Protein AF-A0A9P8FAM7-F1 (afdb_monomer)

InterPro domains:
  IPR002060 Squalene/phytoene synthase [PF00494] (53-143)
  IPR008949 Isoprenoid synthase domain superfamily [G3DSA:1.10.600.10] (33-153)
  IPR008949 Isoprenoid synthase domain superfamily [SSF48576] (45-136)

Solvent-accessible surface area (backbone atoms only — not comparable to full-atom values): 9219 Å² total; per-residue (Å²): 133,90,86,87,82,83,89,81,89,83,90,87,75,92,72,81,79,74,81,78,77,76,82,76,77,90,77,79,81,78,72,75,75,70,64,82,77,49,70,69,55,43,51,52,14,48,52,51,27,51,51,47,22,58,75,77,34,53,71,57,48,59,51,48,76,77,40,56,82,94,48,32,51,44,50,38,22,53,53,32,45,52,50,56,60,66,44,36,64,81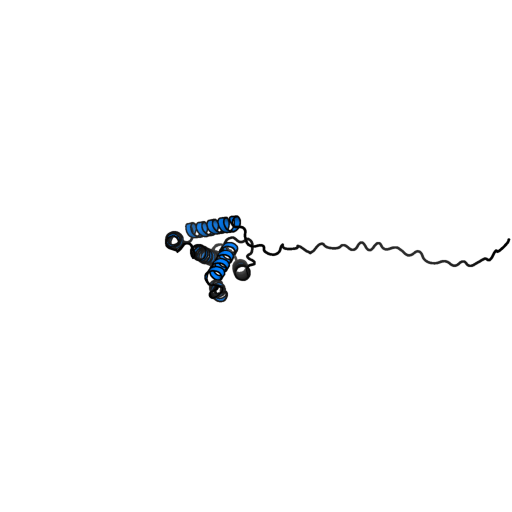,75,35,95,45,73,68,57,31,52,53,53,48,47,51,50,53,51,33,49,54,29,7,78,69,67,44,42,50,98,46,42,52,24,39,26,37,21,53,32,45,50,51,45,23,64,76,45,75,61,77,45,77,82,62,66,68,61,57,52,58,73,71,100

Organism: Aureobasidium melanogenum (NCBI:txid46634)

Foldseek 3Di:
DDDDDDDDDDDDDPPPPPPPPPPDDPPDPPPPQQDQQDPVLLVVLLVVLLVLCVVQPVVLNVCLVVDDPLCSLVSSLVVSLLSQLVCLVVPDPDPVSSLVSLVVSLVQCVCLQVLRHDSRSSSSSNSVSQVSVCVVVVNPDGDDSVVSVVSSD

Sequence (153 aa):
MRGQTACRTLRRALGRQQCQFRRTYATEVQQPAATVSSEAEVGSARAYCLDLLRKYDTPSFLLQSYMPPKTRDAYLAIRAFNIEVARTADTTSTPTIGSMRLQFQRDAISKALAGTPPKQPIAVLLAHAAEDLQRRTNGKSKFSKSWFHRIIS

pLDDT: mean 84.18, std 21.58, range [29.62, 98.56]

Mean predicted aligned error: 11.72 Å

Nearest PDB structures (foldseek):
  1nlx-assembly1_A  TM=3.734E-01  e=3.754E+00  Phleum pratense
  6trk-assembly2_B  TM=3.887E-01  e=4.802E+00  Phleum pratense
  4tql-assembly1_A  TM=2.951E-01  e=3.573E+00  synthetic construct
  7c61-assembly1_A  TM=3.079E-01  e=8.254E+00  Homo sapiens

Radius of gyration: 29.73 Å; Cα contacts (8 Å, |Δi|>4): 129; chains: 1; bounding box: 41×109×48 Å

Secondary structure (DSSP, 8-state):
------------------------------PPP-----HHHHHHHHHHHHHHHHHH-HHHHHHGGGS-HHHHHHHHHHHHHHHHHHHHHHH-SSHHHHHHHHHHHHHHHHHHHTT---S-HHHHHHHHHHHHHHHHHTTS----HHHHHHH--

Structure (mmCIF, N/CA/C/O backbone):
data_AF-A0A9P8FAM7-F1
#
_entry.id   AF-A0A9P8FAM7-F1
#
loop_
_atom_site.group_PDB
_atom_site.id
_atom_site.type_symbol
_atom_site.label_atom_id
_atom_site.label_alt_id
_atom_site.label_comp_id
_atom_site.label_asym_id
_atom_site.label_entity_id
_atom_site.label_seq_id
_atom_site.pdbx_PDB_ins_code
_atom_site.Cartn_x
_atom_site.Cartn_y
_atom_site.Cartn_z
_atom_site.occupancy
_atom_site.B_iso_or_equiv
_atom_site.auth_seq_id
_atom_site.auth_comp_id
_atom_site.auth_asym_id
_atom_site.auth_atom_id
_atom_site.pdbx_PDB_model_num
ATOM 1 N N . MET A 1 1 ? -23.023 92.090 -19.597 1.00 39.72 1 MET A N 1
ATOM 2 C CA . MET A 1 1 ? -21.764 92.693 -19.101 1.00 39.72 1 MET A CA 1
ATOM 3 C C . MET A 1 1 ? -20.638 91.711 -19.406 1.00 39.72 1 MET A C 1
ATOM 5 O O . MET A 1 1 ? -20.693 90.599 -18.916 1.00 39.72 1 MET A O 1
ATOM 9 N N . ARG A 1 2 ? -19.920 91.901 -20.522 1.00 29.62 2 ARG A N 1
ATOM 10 C CA . ARG A 1 2 ? -18.497 92.315 -20.581 1.00 29.62 2 ARG A CA 1
ATOM 11 C C . ARG A 1 2 ? -17.591 91.617 -19.555 1.00 29.62 2 ARG A C 1
ATOM 13 O O . ARG A 1 2 ? -17.729 91.861 -18.366 1.00 29.62 2 ARG A O 1
ATOM 20 N N . GLY A 1 3 ? -16.620 90.857 -20.064 1.00 35.06 3 GLY A N 1
ATOM 21 C CA . GLY A 1 3 ? -15.473 90.351 -19.309 1.00 35.06 3 GLY A CA 1
ATOM 22 C C . GLY A 1 3 ? -14.607 89.399 -20.138 1.00 35.06 3 GLY A C 1
ATOM 23 O O . GLY A 1 3 ? -14.687 88.192 -19.962 1.00 35.06 3 GLY A O 1
ATOM 24 N N . GLN A 1 4 ? -13.832 89.944 -21.079 1.00 37.19 4 GLN A N 1
ATOM 25 C CA . GLN A 1 4 ? -12.741 89.250 -21.774 1.00 37.19 4 GLN A CA 1
ATOM 26 C C . GLN A 1 4 ? -11.467 89.280 -20.916 1.00 37.19 4 GLN A C 1
ATOM 28 O O . GLN A 1 4 ? -11.142 90.356 -20.424 1.00 37.19 4 GLN A O 1
ATOM 33 N N . THR A 1 5 ? -10.706 88.179 -20.879 1.00 40.50 5 THR A N 1
ATOM 34 C CA . THR A 1 5 ? -9.220 88.147 -20.832 1.00 40.50 5 THR A CA 1
ATOM 35 C C . THR A 1 5 ? -8.775 86.692 -21.057 1.00 40.50 5 THR A C 1
ATOM 37 O O . THR A 1 5 ? -9.029 85.826 -20.235 1.00 40.50 5 THR A O 1
ATOM 40 N N . ALA A 1 6 ? -8.418 86.279 -22.273 1.00 42.59 6 ALA A N 1
ATOM 41 C CA . ALA A 1 6 ? -7.132 86.436 -22.959 1.00 42.59 6 ALA A CA 1
ATOM 42 C C . ALA A 1 6 ? -5.981 85.552 -22.423 1.00 42.59 6 ALA A C 1
ATOM 44 O O . ALA A 1 6 ? -5.480 85.744 -21.324 1.00 42.59 6 ALA A O 1
ATOM 45 N N . CYS A 1 7 ? -5.492 84.713 -23.345 1.00 32.16 7 CYS A N 1
ATOM 46 C CA . CYS A 1 7 ? -4.078 84.449 -23.628 1.00 32.16 7 CYS A CA 1
ATOM 47 C C . CYS A 1 7 ? -3.269 83.596 -22.631 1.00 32.16 7 CYS A C 1
ATOM 49 O O . CYS A 1 7 ? -2.762 84.090 -21.632 1.00 32.16 7 CYS A O 1
ATOM 51 N N . ARG A 1 8 ? -2.943 82.361 -23.037 1.00 42.00 8 ARG A N 1
ATOM 52 C CA . ARG A 1 8 ? -1.596 82.057 -23.556 1.00 42.00 8 ARG A CA 1
ATOM 53 C C . ARG A 1 8 ? -1.503 80.628 -24.089 1.00 42.00 8 ARG A C 1
ATOM 55 O O . ARG A 1 8 ? -1.797 79.650 -23.414 1.00 42.00 8 ARG A O 1
ATOM 62 N N . THR A 1 9 ? -1.057 80.546 -25.331 1.00 41.62 9 THR A N 1
ATOM 63 C CA . THR A 1 9 ? -0.454 79.379 -25.968 1.00 41.62 9 THR A CA 1
ATOM 64 C C . THR A 1 9 ? 0.724 78.851 -25.146 1.00 41.62 9 THR A C 1
ATOM 66 O O . THR A 1 9 ? 1.480 79.643 -24.592 1.00 41.62 9 THR A O 1
ATOM 69 N N . LEU A 1 10 ? 0.942 77.531 -25.153 1.00 39.16 10 LEU A N 1
ATOM 70 C CA . LEU A 1 10 ? 2.176 76.922 -25.672 1.00 39.16 10 LEU A CA 1
ATOM 71 C C . LEU A 1 10 ? 2.102 75.386 -25.667 1.00 39.16 10 LEU A C 1
ATOM 73 O O . LEU A 1 10 ? 1.545 74.746 -24.785 1.00 39.16 10 LEU A O 1
ATOM 77 N N . ARG A 1 11 ? 2.654 74.831 -26.747 1.00 44.47 11 ARG A N 1
ATOM 78 C CA . ARG A 1 11 ? 2.668 73.427 -27.168 1.00 44.47 11 ARG A CA 1
ATOM 79 C C . ARG A 1 11 ? 3.480 72.516 -26.242 1.00 44.47 11 ARG A C 1
ATOM 81 O O . ARG A 1 11 ? 4.515 72.946 -25.745 1.00 44.47 11 ARG A O 1
ATOM 88 N N . ARG A 1 12 ? 3.112 71.225 -26.269 1.00 37.00 12 ARG A N 1
ATOM 89 C CA . ARG A 1 12 ? 3.916 69.969 -26.206 1.00 37.00 12 ARG A CA 1
ATOM 90 C C . ARG A 1 12 ? 3.200 68.986 -25.265 1.00 37.00 12 ARG A C 1
ATOM 92 O O . ARG A 1 12 ? 2.662 69.406 -24.261 1.00 37.00 12 ARG A O 1
ATOM 99 N N . ALA A 1 13 ? 3.108 67.688 -25.512 1.00 42.78 13 ALA A N 1
ATOM 100 C CA . ALA A 1 13 ? 3.819 66.809 -26.422 1.00 42.78 13 ALA A CA 1
ATOM 101 C C . ALA A 1 13 ? 2.873 65.675 -26.857 1.00 42.78 13 ALA A C 1
ATOM 103 O O . ALA A 1 13 ? 2.000 65.263 -26.096 1.00 42.78 13 ALA A O 1
ATOM 104 N N . LEU A 1 14 ? 3.076 65.154 -28.067 1.00 46.00 14 LEU A N 1
ATOM 105 C CA . LEU A 1 14 ? 2.493 63.892 -28.516 1.00 46.00 14 LEU A CA 1
ATOM 106 C C . LEU A 1 14 ? 3.078 62.760 -27.660 1.00 46.00 14 LEU A C 1
ATOM 108 O O . LEU A 1 14 ? 4.146 62.225 -27.958 1.00 46.00 14 LEU A O 1
ATOM 112 N N . GLY A 1 15 ? 2.397 62.431 -26.565 1.00 40.28 15 GLY A N 1
ATOM 113 C CA . GLY A 1 15 ? 2.679 61.238 -25.784 1.00 40.28 15 GLY A CA 1
ATOM 114 C C . GLY A 1 15 ? 2.244 60.019 -26.585 1.00 40.28 15 GLY A C 1
ATOM 115 O O . GLY A 1 15 ? 1.053 59.770 -26.741 1.00 40.28 15 GLY A O 1
ATOM 116 N N . ARG A 1 16 ? 3.211 59.262 -27.115 1.00 47.91 16 ARG A N 1
ATOM 117 C CA . ARG A 1 16 ? 2.980 57.901 -27.607 1.00 47.91 16 ARG A CA 1
ATOM 118 C C . ARG A 1 16 ? 2.410 57.084 -26.450 1.00 47.91 16 ARG A C 1
ATOM 120 O O . ARG A 1 16 ? 3.156 56.657 -25.573 1.00 47.91 16 ARG A O 1
ATOM 127 N N . GLN A 1 17 ? 1.098 56.883 -26.446 1.00 48.75 17 GLN A N 1
ATOM 128 C CA . GLN A 1 17 ? 0.438 55.976 -25.521 1.00 48.75 17 GLN A CA 1
ATOM 129 C C . GLN A 1 17 ? 0.840 54.551 -25.919 1.00 48.75 17 GLN A C 1
ATOM 131 O O . GLN A 1 17 ? 0.219 53.919 -26.770 1.00 48.75 17 GLN A O 1
ATOM 136 N N . GLN A 1 18 ? 1.949 54.061 -25.367 1.00 48.47 18 GLN A N 1
ATOM 137 C CA . GLN A 1 18 ? 2.265 52.643 -25.435 1.00 48.47 18 GLN A CA 1
ATOM 138 C C . GLN A 1 18 ? 1.223 51.911 -24.591 1.00 48.47 18 GLN A C 1
ATOM 140 O O . GLN A 1 18 ? 1.290 51.914 -23.363 1.00 48.47 18 GLN A O 1
ATOM 145 N N . CYS A 1 19 ? 0.250 51.284 -25.254 1.00 42.69 19 CYS A N 1
ATOM 146 C CA . CYS A 1 19 ? -0.530 50.205 -24.665 1.00 42.69 19 CYS A CA 1
ATOM 147 C C . CYS A 1 19 ? 0.442 49.078 -24.305 1.00 42.69 19 CYS A C 1
ATOM 149 O O . CYS A 1 19 ? 0.746 48.215 -25.127 1.00 42.69 19 CYS A O 1
ATOM 151 N N . GLN A 1 20 ? 0.957 49.090 -23.077 1.00 51.12 20 GLN A N 1
ATOM 152 C CA . GLN A 1 20 ? 1.602 47.918 -22.506 1.00 51.12 20 GLN A CA 1
ATOM 153 C C . GLN A 1 20 ? 0.504 46.893 -22.221 1.00 51.12 20 GLN A C 1
ATOM 155 O O . GLN A 1 20 ? -0.065 46.841 -21.133 1.00 51.12 20 GLN A O 1
ATOM 160 N N . PHE A 1 21 ? 0.176 46.090 -23.232 1.00 42.50 21 PHE A N 1
ATOM 161 C CA . PHE A 1 21 ? -0.573 44.858 -23.037 1.00 42.50 21 PHE A CA 1
ATOM 162 C C . PHE A 1 21 ? 0.302 43.932 -22.188 1.00 42.50 21 PHE A C 1
ATOM 164 O O . PHE A 1 21 ? 1.213 43.264 -22.680 1.00 42.50 21 PHE A O 1
ATOM 171 N N . ARG A 1 22 ? 0.069 43.939 -20.874 1.00 45.91 22 ARG A N 1
ATOM 172 C CA . ARG A 1 22 ? 0.681 42.982 -19.956 1.00 45.91 22 ARG A CA 1
ATOM 173 C C . ARG A 1 22 ? 0.117 41.608 -20.312 1.00 45.91 22 ARG A C 1
ATOM 175 O O . ARG A 1 22 ? -1.046 41.326 -20.044 1.00 45.91 22 ARG A O 1
ATOM 182 N N . ARG A 1 23 ? 0.933 40.747 -20.925 1.00 51.66 23 ARG A N 1
ATOM 183 C CA . ARG A 1 23 ? 0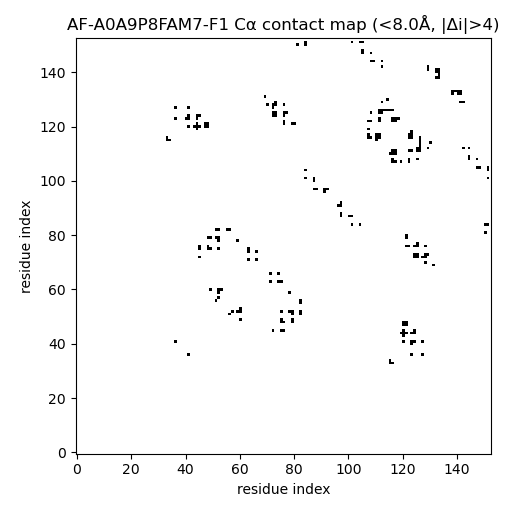.653 39.306 -20.975 1.00 51.66 23 ARG A CA 1
ATOM 184 C C . ARG A 1 23 ? 0.687 38.795 -19.537 1.00 51.66 23 ARG A C 1
ATOM 186 O O . ARG A 1 23 ? 1.757 38.597 -18.970 1.00 51.66 23 ARG A O 1
ATOM 193 N N . THR A 1 24 ? -0.478 38.632 -18.928 1.00 48.50 24 THR A N 1
ATOM 194 C CA . THR A 1 24 ? -0.625 37.873 -17.688 1.00 48.50 24 THR A CA 1
ATOM 195 C C . THR A 1 24 ? -0.648 36.399 -18.060 1.00 48.50 24 THR A C 1
ATOM 197 O O . THR A 1 24 ? -1.623 35.907 -18.624 1.00 48.50 24 THR A O 1
ATOM 200 N N . TYR A 1 25 ? 0.451 35.699 -17.798 1.00 52.56 25 TYR A N 1
ATOM 201 C CA . TYR A 1 25 ? 0.492 34.247 -17.894 1.00 52.56 25 TYR A CA 1
ATOM 202 C C . TYR A 1 25 ? -0.321 33.683 -16.724 1.00 52.56 25 TYR A C 1
ATOM 204 O O . TYR A 1 25 ? 0.057 33.857 -15.565 1.00 52.56 25 TYR A O 1
ATOM 212 N N . ALA A 1 26 ? -1.461 33.055 -17.018 1.00 57.81 26 ALA A N 1
ATOM 213 C CA . ALA A 1 26 ? -2.216 32.295 -16.031 1.00 57.81 26 ALA A CA 1
ATOM 214 C C . ALA A 1 26 ? -1.361 31.094 -15.604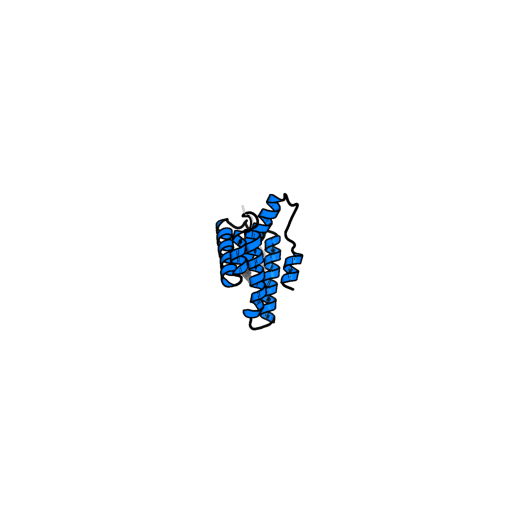 1.00 57.81 26 ALA A C 1
ATOM 216 O O . ALA A 1 26 ? -1.273 30.103 -16.324 1.00 57.81 26 ALA A O 1
ATOM 217 N N . THR A 1 27 ? -0.679 31.217 -14.466 1.00 56.06 27 THR A N 1
ATOM 218 C CA . THR A 1 27 ? 0.168 30.147 -13.909 1.00 56.06 27 THR A CA 1
ATOM 219 C C . THR A 1 27 ? -0.314 29.694 -12.532 1.00 56.06 27 THR A C 1
ATOM 221 O O . THR A 1 27 ? 0.436 29.068 -11.794 1.00 56.06 27 THR A O 1
ATOM 224 N N . GLU A 1 28 ? -1.569 29.969 -12.180 1.00 50.03 28 GLU A N 1
ATOM 225 C CA . GLU A 1 28 ? -2.207 29.350 -11.019 1.00 50.03 28 GLU A CA 1
ATOM 226 C C . GLU A 1 28 ? -3.088 28.197 -11.485 1.00 50.03 28 GLU A C 1
ATOM 228 O O . GLU A 1 28 ? -4.274 28.337 -11.775 1.00 50.03 28 GLU A O 1
ATOM 233 N N . VAL A 1 29 ? -2.476 27.017 -11.559 1.00 48.44 29 VAL A N 1
ATOM 234 C CA . VAL A 1 29 ? -3.229 25.772 -11.435 1.00 48.44 29 VAL A CA 1
ATOM 235 C C . VAL A 1 29 ? -3.561 25.642 -9.951 1.00 48.44 29 VAL A C 1
ATOM 237 O O . VAL A 1 29 ? -2.750 25.138 -9.175 1.00 48.44 29 VAL A O 1
ATOM 240 N N . GLN A 1 30 ? -4.740 26.118 -9.539 1.00 48.59 30 GLN A N 1
ATOM 241 C CA . GLN A 1 30 ? -5.313 25.740 -8.249 1.00 48.59 30 GLN A CA 1
ATOM 242 C C . GLN A 1 30 ? -5.489 24.214 -8.274 1.00 48.59 30 GLN A C 1
ATOM 244 O O . GLN A 1 30 ? -6.426 23.689 -8.875 1.00 48.59 30 GLN A O 1
ATOM 249 N N . GLN A 1 31 ? -4.564 23.473 -7.666 1.00 55.00 31 GLN A N 1
ATOM 250 C CA . GLN A 1 31 ? -4.827 22.082 -7.321 1.00 55.00 31 GLN A CA 1
ATOM 251 C C . GLN A 1 31 ? -5.896 22.117 -6.226 1.00 55.00 31 GLN A C 1
ATOM 253 O O . GLN A 1 31 ? -5.635 22.699 -5.169 1.00 55.00 31 GLN A O 1
ATOM 258 N N . PRO A 1 32 ? -7.108 21.577 -6.459 1.00 45.94 32 PRO A N 1
ATOM 259 C CA . PRO A 1 32 ? -8.119 21.540 -5.417 1.00 45.94 32 PRO A CA 1
ATOM 260 C C . PRO A 1 32 ? -7.519 20.821 -4.210 1.00 45.94 32 PRO A C 1
ATOM 262 O O . PRO A 1 32 ? -6.892 19.767 -4.355 1.00 45.94 32 PRO A O 1
ATOM 265 N N . ALA A 1 33 ? -7.668 21.433 -3.035 1.00 48.97 33 ALA A N 1
ATOM 266 C CA . ALA A 1 33 ? -7.244 20.849 -1.774 1.00 48.97 33 ALA A CA 1
ATOM 267 C C . ALA A 1 33 ? -7.736 19.397 -1.716 1.00 48.97 33 ALA A C 1
ATOM 269 O O . ALA A 1 33 ? -8.910 19.134 -1.992 1.00 48.97 33 ALA A O 1
ATOM 270 N N . ALA A 1 34 ? -6.814 18.471 -1.436 1.00 55.25 34 ALA A N 1
ATOM 271 C CA . ALA A 1 34 ? -7.065 17.038 -1.413 1.00 55.25 34 ALA A CA 1
ATOM 272 C C . ALA A 1 34 ? -8.250 16.743 -0.488 1.00 55.25 34 ALA A C 1
ATOM 274 O O . ALA A 1 34 ? -8.143 16.757 0.735 1.00 55.25 34 ALA A O 1
ATOM 275 N N . THR A 1 35 ? -9.408 16.549 -1.102 1.00 58.75 35 THR A N 1
ATOM 276 C CA . THR A 1 35 ? -10.646 16.170 -0.443 1.00 58.75 35 THR A CA 1
ATOM 277 C C . THR A 1 35 ? -10.550 14.682 -0.141 1.00 58.75 35 THR A C 1
ATOM 279 O O . THR A 1 35 ? -9.996 13.924 -0.944 1.00 58.75 35 THR A O 1
ATOM 282 N N . VAL A 1 36 ? -11.046 14.283 1.034 1.00 67.06 36 VAL A N 1
ATOM 283 C CA . VAL A 1 36 ? -11.157 12.884 1.478 1.00 67.06 36 VAL A CA 1
ATOM 284 C C . VAL A 1 36 ? -11.555 12.005 0.290 1.00 67.06 36 VAL A C 1
ATOM 286 O O . VAL A 1 36 ? -12.503 12.330 -0.428 1.00 67.06 36 VAL A O 1
ATOM 289 N N . SER A 1 37 ? -10.791 10.939 0.032 1.00 81.31 37 SER A N 1
ATOM 290 C CA . SER A 1 37 ? -11.046 10.066 -1.117 1.00 81.31 37 SER A CA 1
ATOM 291 C C . SER A 1 37 ? -12.458 9.493 -1.019 1.00 81.31 37 SER A C 1
ATOM 293 O O . SER A 1 37 ? -12.849 8.981 0.028 1.00 81.31 37 SER A O 1
ATOM 295 N N . SER A 1 38 ? -13.234 9.597 -2.099 1.00 90.44 38 SER A N 1
ATOM 296 C CA . SER A 1 38 ? -14.609 9.087 -2.105 1.00 90.44 38 SER A CA 1
ATOM 297 C C . SER A 1 38 ? -14.630 7.567 -1.893 1.00 90.44 38 SER A C 1
ATOM 299 O O . SER A 1 38 ? -13.703 6.872 -2.311 1.00 90.44 38 SER A O 1
ATOM 301 N N . GLU A 1 39 ? -15.699 7.021 -1.308 1.00 93.50 39 GLU A N 1
ATOM 302 C CA . GLU A 1 39 ? -15.818 5.569 -1.076 1.00 93.50 39 GLU A CA 1
ATOM 303 C C . GLU A 1 39 ? -15.661 4.756 -2.377 1.00 93.50 39 GLU A C 1
ATOM 305 O O . GLU A 1 39 ? -15.022 3.705 -2.395 1.00 93.50 39 GLU A O 1
ATOM 310 N N . ALA A 1 40 ? -16.165 5.273 -3.504 1.00 95.38 40 ALA A N 1
ATOM 311 C CA . ALA A 1 40 ? -16.001 4.649 -4.818 1.00 95.38 40 ALA A CA 1
ATOM 312 C C . ALA A 1 40 ? -14.530 4.610 -5.281 1.00 95.38 40 ALA A C 1
ATOM 314 O O . ALA A 1 40 ? -14.083 3.630 -5.888 1.00 95.38 40 ALA A O 1
ATOM 315 N N . GLU A 1 41 ? -13.760 5.655 -4.971 1.00 96.31 41 GLU A N 1
ATOM 316 C CA . GLU A 1 41 ? -12.325 5.731 -5.260 1.00 96.31 41 GLU A CA 1
ATOM 317 C C . GLU A 1 41 ? -11.545 4.728 -4.404 1.00 96.31 41 GLU A C 1
ATOM 319 O O . GLU A 1 41 ? -10.709 3.992 -4.929 1.00 96.31 41 GLU A O 1
ATOM 324 N N . VAL A 1 42 ? -11.879 4.620 -3.114 1.00 97.62 42 VAL A N 1
ATOM 325 C CA . VAL A 1 42 ? -11.304 3.610 -2.212 1.00 97.62 42 VAL A CA 1
ATOM 326 C C . VAL A 1 42 ? -11.659 2.194 -2.681 1.00 97.62 42 VAL A C 1
ATOM 328 O O . VAL A 1 42 ? -10.792 1.320 -2.716 1.00 97.62 42 VAL A O 1
ATOM 331 N N . GLY A 1 43 ? -12.904 1.960 -3.105 1.00 98.12 43 GLY A N 1
ATOM 332 C CA . GLY A 1 43 ? -13.349 0.691 -3.686 1.00 98.12 43 GLY A CA 1
ATOM 333 C C . GLY A 1 43 ? -12.550 0.292 -4.928 1.00 98.12 43 GLY A C 1
ATOM 334 O O . GLY A 1 43 ? -12.063 -0.838 -5.021 1.00 98.12 43 GLY A O 1
ATOM 335 N N . SER A 1 44 ? -12.341 1.239 -5.842 1.00 98.19 44 SER A N 1
ATOM 336 C CA . SER A 1 44 ? -11.535 1.037 -7.054 1.00 98.19 44 SER A CA 1
ATOM 337 C C . SER A 1 44 ? -10.063 0.781 -6.718 1.00 98.19 44 SER A C 1
ATOM 339 O O . SER A 1 44 ? -9.438 -0.123 -7.275 1.00 98.19 44 SER A O 1
ATOM 341 N N . ALA A 1 45 ? -9.518 1.522 -5.750 1.00 98.38 45 ALA A N 1
ATOM 342 C CA . ALA A 1 45 ? -8.158 1.342 -5.265 1.00 98.38 45 ALA A CA 1
ATOM 343 C C . ALA A 1 45 ? -7.938 -0.042 -4.634 1.00 98.38 45 ALA A C 1
ATOM 345 O O . ALA A 1 45 ? -6.934 -0.705 -4.901 1.00 98.38 45 ALA A O 1
ATOM 346 N N . ARG A 1 46 ? -8.913 -0.519 -3.855 1.00 98.44 46 ARG A N 1
ATOM 347 C CA . ARG A 1 46 ? -8.920 -1.866 -3.274 1.00 98.44 46 ARG A CA 1
ATOM 348 C C . ARG A 1 46 ? -8.916 -2.946 -4.350 1.00 98.44 46 ARG A C 1
ATOM 350 O O . ARG A 1 46 ? -8.114 -3.875 -4.265 1.00 98.44 46 ARG A O 1
ATOM 357 N N . ALA A 1 47 ? -9.772 -2.816 -5.365 1.00 98.44 47 ALA A N 1
ATOM 358 C CA . ALA A 1 47 ? -9.831 -3.758 -6.481 1.00 98.44 47 ALA A CA 1
ATOM 359 C C . ALA A 1 47 ? -8.501 -3.816 -7.251 1.00 98.44 47 ALA A C 1
ATOM 361 O O . ALA A 1 47 ? -8.015 -4.905 -7.552 1.00 98.44 47 ALA A O 1
ATOM 362 N N . TYR A 1 48 ? -7.877 -2.659 -7.491 1.00 98.56 48 TYR A N 1
ATOM 363 C CA . TYR A 1 48 ? -6.563 -2.572 -8.130 1.00 98.56 48 TYR A CA 1
ATOM 364 C C . TYR A 1 48 ? -5.469 -3.285 -7.322 1.00 98.56 48 TYR A C 1
ATOM 366 O O . TYR A 1 48 ? -4.735 -4.109 -7.865 1.00 98.56 48 TYR A O 1
ATOM 374 N N . CYS A 1 49 ? -5.372 -3.016 -6.015 1.00 98.50 49 CYS A N 1
ATOM 375 C CA . CYS A 1 49 ? -4.388 -3.677 -5.153 1.00 98.50 49 CYS A CA 1
ATOM 376 C C . CYS A 1 49 ? -4.607 -5.196 -5.112 1.00 98.50 49 CYS A C 1
ATOM 378 O O . CYS A 1 49 ? -3.650 -5.960 -5.198 1.00 98.50 49 CYS A O 1
ATOM 380 N N . LEU A 1 50 ? -5.863 -5.647 -5.038 1.00 98.25 50 LEU A N 1
ATOM 381 C CA . LEU A 1 50 ? -6.199 -7.070 -5.075 1.00 98.25 50 LEU A CA 1
ATOM 382 C C . LEU A 1 50 ? -5.759 -7.735 -6.392 1.00 98.25 50 LEU A C 1
ATOM 384 O O . LEU A 1 50 ? -5.222 -8.842 -6.372 1.00 98.25 50 LEU A O 1
ATOM 388 N N . ASP A 1 51 ? -5.971 -7.067 -7.527 1.00 98.38 51 ASP A N 1
ATOM 389 C CA . ASP A 1 51 ? -5.559 -7.556 -8.846 1.00 98.38 51 ASP A CA 1
ATOM 390 C C . ASP A 1 51 ? -4.030 -7.626 -8.991 1.00 98.38 51 ASP A C 1
ATOM 392 O O . ASP A 1 51 ? -3.509 -8.611 -9.518 1.00 98.38 51 ASP A O 1
ATOM 396 N N . LEU A 1 52 ? -3.295 -6.649 -8.445 1.00 97.81 52 LEU A N 1
ATOM 397 C CA . LEU A 1 52 ? -1.832 -6.716 -8.373 1.00 97.81 52 LEU A CA 1
ATOM 398 C C . LEU A 1 52 ? -1.358 -7.949 -7.605 1.00 97.81 52 LEU A C 1
ATOM 400 O O . LEU A 1 52 ? -0.495 -8.675 -8.097 1.00 97.81 52 LEU A O 1
ATOM 404 N N . LEU A 1 53 ? -1.934 -8.213 -6.430 1.00 98.31 53 LEU A N 1
ATOM 405 C CA . LEU A 1 53 ? -1.580 -9.397 -5.647 1.00 98.31 53 LEU A CA 1
ATOM 406 C C . LEU A 1 53 ? -1.914 -10.676 -6.419 1.00 98.31 53 LEU A C 1
ATOM 408 O O . LEU A 1 53 ? -1.084 -11.573 -6.495 1.00 98.31 53 LEU A O 1
ATOM 412 N N . ARG A 1 54 ? -3.086 -10.754 -7.058 1.00 97.94 54 ARG A N 1
ATOM 413 C CA . ARG A 1 54 ? -3.466 -11.927 -7.860 1.00 97.94 54 ARG A CA 1
ATOM 414 C C . ARG A 1 54 ? -2.473 -12.212 -8.992 1.00 97.94 54 ARG A C 1
ATOM 416 O O . ARG A 1 54 ? -2.253 -13.372 -9.318 1.00 97.94 54 ARG A O 1
ATOM 423 N N . LYS A 1 55 ? -1.901 -11.168 -9.596 1.00 97.38 55 LYS A N 1
ATOM 424 C CA . LYS A 1 55 ? -0.977 -11.280 -10.734 1.00 97.38 55 LYS A CA 1
ATOM 425 C C . LYS A 1 55 ? 0.472 -11.544 -10.328 1.00 97.38 55 LYS A C 1
ATOM 427 O O . LYS A 1 55 ? 1.155 -12.280 -11.030 1.00 97.38 55 LYS A O 1
ATOM 432 N N . TYR A 1 56 ? 0.944 -10.930 -9.244 1.00 97.69 56 TYR A N 1
ATOM 433 C CA . TYR A 1 56 ? 2.377 -10.882 -8.912 1.00 97.69 56 TYR A CA 1
ATOM 434 C C . TYR A 1 56 ? 2.727 -11.461 -7.531 1.00 97.69 56 TYR A C 1
ATOM 436 O O . TYR A 1 56 ? 3.904 -11.627 -7.232 1.00 97.69 56 TYR A O 1
ATOM 444 N N . ASP A 1 57 ? 1.740 -11.771 -6.685 1.00 97.31 57 ASP A N 1
ATOM 445 C CA . ASP A 1 57 ? 1.934 -12.271 -5.316 1.00 97.31 57 ASP A CA 1
ATOM 446 C C . ASP A 1 57 ? 0.760 -13.177 -4.891 1.00 97.31 57 ASP A C 1
ATOM 448 O O . ASP A 1 57 ? 0.002 -12.886 -3.957 1.00 97.31 57 ASP A O 1
ATOM 452 N N . THR A 1 58 ? 0.585 -14.286 -5.620 1.00 97.81 58 THR A N 1
ATOM 453 C CA . THR A 1 58 ? -0.487 -15.267 -5.387 1.00 97.81 58 THR A CA 1
ATOM 454 C C . THR A 1 58 ? -0.569 -15.743 -3.932 1.00 97.81 58 THR A C 1
ATOM 456 O O . THR A 1 58 ? -1.681 -15.789 -3.403 1.00 97.81 58 THR A O 1
ATOM 459 N N . PRO A 1 59 ? 0.544 -16.048 -3.227 1.00 97.44 59 PRO A N 1
ATOM 460 C CA . PRO A 1 59 ? 0.470 -16.432 -1.819 1.00 97.44 59 PRO A CA 1
ATOM 461 C C . PRO A 1 59 ? -0.202 -15.358 -0.956 1.00 97.44 59 PRO A C 1
ATOM 463 O O . PRO A 1 59 ? -1.078 -15.669 -0.150 1.00 97.44 59 PRO A O 1
ATOM 466 N N . SER A 1 60 ? 0.130 -14.083 -1.161 1.00 97.62 60 SER A N 1
ATOM 467 C CA . SER A 1 60 ? -0.493 -12.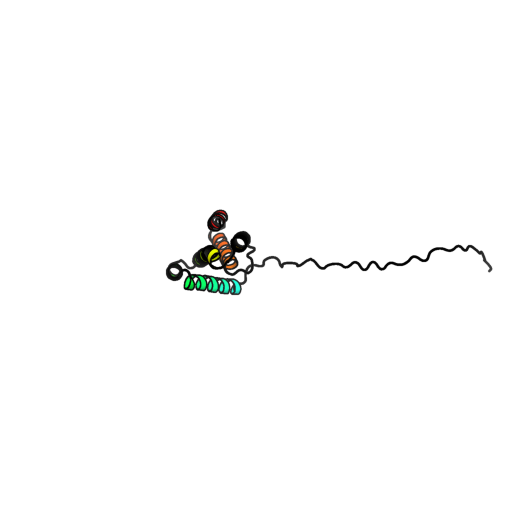991 -0.403 1.00 97.62 60 SER A CA 1
ATOM 468 C C . SER A 1 60 ? -1.941 -12.739 -0.807 1.00 97.62 60 SER A C 1
ATOM 470 O O . SER A 1 60 ? -2.774 -12.406 0.038 1.00 97.62 60 SER A O 1
ATOM 472 N N . PHE A 1 61 ? -2.274 -12.946 -2.084 1.00 98.12 61 PHE A N 1
ATOM 473 C CA . PHE A 1 61 ? -3.662 -12.937 -2.548 1.00 98.12 61 PHE A CA 1
ATOM 474 C C . PHE A 1 61 ? -4.516 -14.012 -1.860 1.00 98.12 61 PHE A C 1
ATOM 476 O O . PHE A 1 61 ? -5.701 -13.784 -1.626 1.00 98.12 61 PHE A O 1
ATOM 483 N N . LEU A 1 62 ? -3.943 -15.166 -1.517 1.00 97.56 62 LEU A N 1
ATOM 484 C CA . LEU A 1 62 ? -4.648 -16.199 -0.754 1.00 97.56 62 LEU A CA 1
ATOM 485 C C . LEU A 1 62 ? -4.718 -15.839 0.735 1.00 97.56 62 LEU A C 1
ATOM 487 O O . LEU A 1 62 ? -5.768 -15.970 1.354 1.00 97.56 62 LEU A O 1
ATOM 491 N N . LEU A 1 63 ? -3.632 -15.322 1.315 1.00 96.88 63 LEU A N 1
ATOM 492 C CA . LEU A 1 63 ? -3.570 -15.011 2.748 1.00 96.88 63 LEU A CA 1
ATOM 493 C C . LEU A 1 63 ? -4.460 -13.832 3.175 1.00 96.88 63 LEU A C 1
ATOM 495 O O . LEU A 1 63 ? -4.894 -13.784 4.327 1.00 96.88 63 LEU A O 1
ATOM 499 N N . GLN A 1 64 ? -4.788 -12.902 2.272 1.00 96.75 64 GLN A N 1
ATOM 500 C CA . GLN A 1 64 ? -5.662 -11.758 2.583 1.00 96.75 64 GLN A CA 1
ATOM 501 C C . GLN A 1 64 ? -7.035 -12.164 3.149 1.00 96.75 64 GLN A C 1
ATOM 503 O O . GLN A 1 64 ? -7.604 -11.414 3.947 1.00 96.75 64 GLN A O 1
ATOM 508 N N . SER A 1 65 ? -7.571 -13.339 2.780 1.00 95.56 65 SER A N 1
ATOM 509 C CA . SER A 1 65 ? -8.883 -13.795 3.266 1.00 95.56 65 SER A CA 1
ATOM 510 C C . SER A 1 65 ? -8.868 -14.097 4.762 1.00 95.56 65 SER A C 1
ATOM 512 O O . SER A 1 65 ? -9.895 -13.966 5.423 1.00 95.56 65 SER A O 1
ATOM 514 N N . TYR A 1 66 ? -7.695 -14.438 5.299 1.00 96.56 66 TYR A N 1
ATOM 515 C CA . TYR A 1 66 ? -7.467 -14.675 6.723 1.00 96.56 66 TYR A CA 1
ATOM 516 C C . TYR A 1 66 ? -7.212 -13.380 7.502 1.00 96.56 66 TYR A C 1
ATOM 518 O O . TYR A 1 66 ? -7.183 -13.394 8.731 1.00 96.56 66 TYR A O 1
ATOM 526 N N . MET A 1 67 ? -7.033 -12.245 6.817 1.00 97.12 67 MET A N 1
ATOM 527 C CA . MET A 1 67 ? -6.861 -10.958 7.483 1.00 97.12 67 MET A CA 1
ATOM 528 C C . MET A 1 67 ? -8.212 -10.440 7.996 1.00 97.12 67 MET A C 1
ATOM 530 O O . MET A 1 67 ? -9.190 -10.405 7.229 1.00 97.12 67 MET A O 1
ATOM 534 N N . PRO A 1 68 ? -8.282 -9.984 9.265 1.00 96.69 68 PRO A N 1
ATOM 535 C CA . PRO A 1 68 ? -9.461 -9.322 9.799 1.00 96.69 68 PRO A CA 1
ATOM 536 C C . PRO A 1 68 ? -9.929 -8.182 8.883 1.00 96.69 68 PRO A C 1
ATOM 538 O O . PRO A 1 68 ? -9.094 -7.440 8.357 1.00 96.69 68 PRO A O 1
ATOM 541 N N . PRO A 1 69 ? -11.247 -7.957 8.725 1.00 95.00 69 PRO A N 1
ATOM 542 C CA . PRO A 1 69 ? -11.759 -6.928 7.818 1.00 95.00 69 PRO A CA 1
ATOM 543 C C . PRO A 1 69 ? -11.161 -5.534 8.064 1.00 95.00 69 PRO A C 1
ATOM 545 O O . PRO A 1 69 ? -10.905 -4.795 7.122 1.00 95.00 69 PRO A O 1
ATOM 548 N N . LYS A 1 70 ? -10.871 -5.202 9.330 1.00 94.62 70 LYS A N 1
ATOM 549 C CA . LYS A 1 70 ? -10.295 -3.914 9.750 1.00 94.62 70 LYS A CA 1
ATOM 550 C C . LYS A 1 70 ? -8.828 -3.710 9.347 1.00 94.62 70 LYS A C 1
ATOM 552 O O . LYS A 1 70 ? -8.359 -2.579 9.352 1.00 94.62 70 LYS A O 1
ATOM 557 N N . THR A 1 71 ? -8.081 -4.773 9.054 1.00 96.06 71 THR A N 1
ATOM 558 C CA . THR A 1 71 ? -6.656 -4.695 8.676 1.00 96.06 71 THR A CA 1
ATOM 559 C C . THR A 1 71 ? -6.412 -5.100 7.227 1.00 96.06 71 THR A C 1
ATOM 561 O O . THR A 1 71 ? -5.302 -4.930 6.727 1.00 96.06 71 THR A O 1
ATOM 564 N N . ARG A 1 72 ? -7.439 -5.601 6.533 1.00 97.56 72 ARG A N 1
ATOM 565 C CA . ARG A 1 72 ? -7.330 -6.088 5.157 1.00 97.56 72 ARG A CA 1
ATOM 566 C C . ARG A 1 72 ? -6.868 -5.004 4.186 1.00 97.56 72 ARG A C 1
ATOM 568 O O . ARG A 1 72 ? -5.968 -5.263 3.400 1.00 97.56 72 ARG A O 1
ATOM 575 N N . ASP A 1 73 ? -7.399 -3.788 4.275 1.00 97.94 73 ASP A N 1
ATOM 576 C CA . ASP A 1 73 ? -6.979 -2.693 3.386 1.00 97.94 73 ASP A CA 1
ATOM 577 C C . ASP A 1 73 ? -5.523 -2.283 3.616 1.00 97.94 73 ASP A C 1
ATOM 579 O O . ASP A 1 73 ? -4.779 -2.090 2.657 1.00 97.94 73 ASP A O 1
ATOM 583 N N . ALA A 1 74 ? -5.094 -2.232 4.882 1.00 97.94 74 ALA A N 1
ATOM 584 C CA . ALA A 1 74 ? -3.695 -2.008 5.235 1.00 97.94 74 ALA A CA 1
ATOM 585 C C . ALA A 1 74 ? -2.795 -3.099 4.639 1.00 97.94 74 ALA A C 1
ATOM 587 O O . ALA A 1 74 ? -1.776 -2.795 4.023 1.00 97.94 74 ALA A O 1
ATOM 588 N N . TYR A 1 75 ? -3.196 -4.365 4.785 1.00 98.38 75 TYR A N 1
ATOM 589 C CA . TYR A 1 75 ? -2.484 -5.505 4.218 1.00 98.38 75 TYR A CA 1
ATOM 590 C C . TYR A 1 75 ? -2.363 -5.390 2.694 1.00 98.38 75 TYR A C 1
ATOM 592 O O . TYR A 1 75 ? -1.256 -5.452 2.161 1.00 98.38 75 TYR A O 1
ATOM 600 N N . LEU A 1 76 ? -3.478 -5.161 1.994 1.00 98.50 76 LEU A N 1
ATOM 601 C CA . LEU A 1 76 ? -3.504 -5.034 0.537 1.00 98.50 76 LEU A CA 1
ATOM 602 C C . LEU A 1 76 ? -2.632 -3.871 0.053 1.00 98.50 76 LEU A C 1
ATOM 604 O O . LEU A 1 76 ? -1.838 -4.061 -0.863 1.00 98.50 76 LEU A O 1
ATOM 608 N N . ALA A 1 77 ? -2.737 -2.695 0.680 1.00 98.31 77 ALA A N 1
ATOM 609 C CA . ALA A 1 77 ? -1.944 -1.525 0.311 1.00 98.31 77 ALA A CA 1
ATOM 610 C C . ALA A 1 77 ? -0.439 -1.773 0.489 1.00 98.31 77 ALA A C 1
ATOM 612 O O . ALA A 1 77 ? 0.344 -1.464 -0.409 1.00 98.31 77 ALA A O 1
ATOM 613 N N . ILE A 1 78 ? -0.033 -2.377 1.613 1.00 98.12 78 ILE A N 1
ATOM 614 C CA . ILE A 1 78 ? 1.377 -2.678 1.900 1.00 98.12 78 ILE A CA 1
ATOM 615 C C . ILE A 1 78 ? 1.928 -3.721 0.922 1.00 98.12 78 ILE A C 1
ATOM 617 O O . ILE A 1 78 ? 3.012 -3.533 0.370 1.00 98.12 78 ILE A O 1
ATOM 621 N N . ARG A 1 79 ? 1.194 -4.812 0.669 1.00 98.25 79 ARG A N 1
ATOM 622 C CA . ARG A 1 79 ? 1.631 -5.843 -0.287 1.00 98.25 79 ARG A CA 1
ATOM 623 C C . ARG A 1 79 ? 1.695 -5.296 -1.714 1.00 98.25 79 ARG A C 1
ATOM 625 O O . ARG A 1 79 ? 2.680 -5.540 -2.402 1.00 98.25 79 ARG A O 1
ATOM 632 N N . ALA A 1 80 ? 0.705 -4.510 -2.136 1.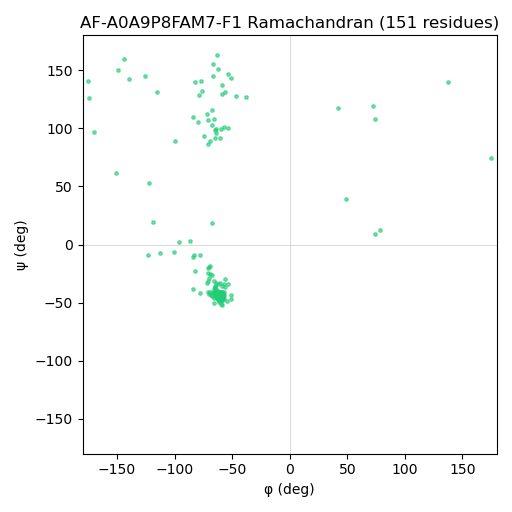00 98.25 80 ALA A N 1
ATOM 633 C CA . ALA A 1 80 ? 0.693 -3.891 -3.461 1.00 98.25 80 ALA A CA 1
ATOM 634 C C . ALA A 1 80 ? 1.848 -2.895 -3.643 1.00 98.25 80 ALA A C 1
ATOM 636 O O . ALA A 1 80 ? 2.491 -2.884 -4.689 1.00 98.25 80 ALA A O 1
ATOM 637 N N . PHE A 1 81 ? 2.161 -2.106 -2.612 1.00 97.75 81 PHE A N 1
ATOM 638 C CA . PHE A 1 81 ? 3.334 -1.233 -2.602 1.00 97.75 81 PHE A CA 1
ATOM 639 C C . PHE A 1 81 ? 4.642 -2.021 -2.766 1.00 97.75 81 PHE A C 1
ATOM 641 O O . PHE A 1 81 ? 5.472 -1.652 -3.595 1.00 97.75 81 PHE A O 1
ATOM 648 N N . ASN A 1 82 ? 4.808 -3.129 -2.036 1.00 97.00 82 ASN A N 1
ATOM 649 C CA . ASN A 1 82 ? 5.999 -3.975 -2.163 1.00 97.00 82 ASN A CA 1
ATOM 650 C C . ASN A 1 82 ? 6.165 -4.518 -3.592 1.00 97.00 82 ASN A C 1
ATOM 652 O O . ASN A 1 82 ? 7.278 -4.528 -4.113 1.00 97.00 82 ASN A O 1
ATOM 656 N N . ILE A 1 83 ? 5.064 -4.926 -4.236 1.00 97.25 83 ILE A N 1
ATOM 657 C CA . ILE A 1 83 ? 5.063 -5.372 -5.637 1.00 97.25 83 ILE A CA 1
ATOM 658 C C . ILE A 1 83 ? 5.528 -4.242 -6.565 1.00 97.25 83 ILE A C 1
ATOM 660 O O . ILE A 1 83 ? 6.381 -4.468 -7.417 1.00 97.25 83 ILE A O 1
ATOM 664 N N . GLU A 1 84 ? 4.995 -3.028 -6.407 1.00 95.25 84 GLU A N 1
ATOM 665 C CA . GLU A 1 84 ? 5.350 -1.880 -7.257 1.00 95.25 84 GLU A CA 1
ATOM 666 C C . GLU A 1 84 ? 6.838 -1.509 -7.133 1.00 95.25 84 GLU A C 1
ATOM 668 O O . GLU A 1 84 ? 7.501 -1.239 -8.137 1.00 95.25 84 GLU A O 1
ATOM 673 N N . VAL A 1 85 ? 7.387 -1.547 -5.913 1.00 96.00 85 VAL A N 1
ATOM 674 C CA . VAL A 1 85 ? 8.819 -1.301 -5.678 1.00 96.00 85 VAL A CA 1
ATOM 675 C C . VAL A 1 85 ? 9.670 -2.395 -6.324 1.00 96.00 85 VAL A C 1
ATOM 677 O O . VAL A 1 85 ? 10.567 -2.074 -7.100 1.00 96.00 85 VAL A O 1
ATOM 680 N N . ALA A 1 86 ? 9.361 -3.672 -6.076 1.00 95.12 86 ALA A N 1
ATOM 681 C CA . ALA A 1 86 ? 10.132 -4.796 -6.615 1.00 95.12 86 ALA A CA 1
ATOM 682 C C . ALA A 1 86 ? 10.161 -4.801 -8.152 1.00 95.12 86 ALA A C 1
ATOM 684 O O . ALA A 1 86 ? 11.208 -4.997 -8.762 1.00 95.12 86 ALA A O 1
ATOM 685 N N . ARG A 1 87 ? 9.023 -4.502 -8.783 1.00 94.56 87 ARG A N 1
ATOM 686 C CA . ARG A 1 87 ? 8.876 -4.508 -10.245 1.00 94.56 87 ARG A CA 1
ATOM 687 C C . ARG A 1 87 ? 9.448 -3.284 -10.944 1.00 94.56 87 ARG A C 1
ATOM 689 O O . ARG A 1 87 ? 9.494 -3.248 -12.176 1.00 94.56 87 ARG A O 1
ATOM 696 N N . THR A 1 88 ? 9.849 -2.257 -10.197 1.0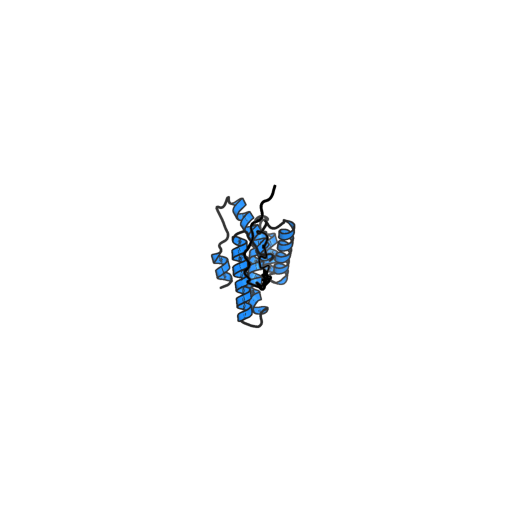0 93.62 88 THR A N 1
ATOM 697 C CA . THR A 1 88 ? 10.416 -1.050 -10.803 1.00 93.62 88 THR A CA 1
ATOM 698 C C . THR A 1 88 ? 11.661 -1.397 -11.626 1.00 93.62 88 THR A C 1
ATOM 700 O O . THR A 1 88 ? 11.778 -0.924 -12.750 1.00 93.62 88 THR A O 1
ATOM 703 N N . ALA A 1 89 ? 12.528 -2.291 -11.138 1.00 88.44 89 ALA A N 1
ATOM 704 C CA . ALA A 1 89 ? 13.717 -2.717 -11.879 1.00 88.44 89 ALA A CA 1
ATOM 705 C C . ALA A 1 89 ? 13.370 -3.454 -13.186 1.00 88.44 89 ALA A C 1
ATOM 707 O O . ALA A 1 89 ? 13.951 -3.155 -14.224 1.00 88.44 89 ALA A O 1
ATOM 708 N N . ASP A 1 90 ? 12.371 -4.339 -13.160 1.00 91.56 90 ASP A N 1
ATOM 709 C CA . ASP A 1 90 ? 11.978 -5.148 -14.325 1.00 91.56 90 ASP A CA 1
ATOM 710 C C . ASP A 1 90 ? 11.291 -4.329 -15.428 1.00 91.56 90 ASP A C 1
ATOM 712 O O . ASP A 1 90 ? 11.264 -4.722 -16.593 1.00 91.56 90 ASP A O 1
ATOM 716 N N . THR A 1 91 ? 10.684 -3.198 -15.062 1.00 91.75 91 THR A N 1
ATOM 717 C CA . THR A 1 91 ? 9.870 -2.375 -15.972 1.00 91.75 91 THR A CA 1
ATOM 718 C C . THR A 1 91 ? 10.600 -1.149 -16.511 1.00 91.75 91 THR A C 1
ATOM 720 O O . THR A 1 91 ? 10.067 -0.461 -17.384 1.00 91.75 91 THR A O 1
ATOM 723 N N . THR A 1 92 ? 11.810 -0.859 -16.027 1.00 93.06 92 THR A N 1
ATOM 724 C CA . THR A 1 92 ? 12.596 0.302 -16.463 1.00 93.06 92 THR A CA 1
ATOM 725 C C . THR A 1 92 ? 13.878 -0.123 -17.162 1.00 93.06 92 THR A C 1
ATOM 727 O O . THR A 1 92 ? 14.633 -0.933 -16.644 1.00 93.06 92 THR A O 1
ATOM 730 N N . SER A 1 93 ? 14.154 0.461 -18.328 1.00 91.56 93 SER A N 1
ATOM 731 C CA . SER A 1 93 ? 15.333 0.098 -19.128 1.00 91.56 93 SER A CA 1
ATOM 732 C C . SER A 1 93 ? 16.625 0.779 -18.677 1.00 91.56 93 SER A C 1
ATOM 734 O O . SER A 1 93 ? 17.706 0.291 -18.988 1.00 91.56 93 SER A O 1
ATOM 736 N N . THR A 1 94 ? 16.540 1.919 -17.979 1.00 94.38 94 THR A N 1
ATOM 737 C CA . THR A 1 94 ? 17.719 2.664 -17.516 1.00 94.38 94 THR A CA 1
ATOM 738 C C . THR A 1 94 ? 17.667 2.914 -16.006 1.00 94.38 94 THR A C 1
ATOM 740 O O . THR A 1 94 ? 16.588 3.186 -15.465 1.00 94.38 94 THR A O 1
ATOM 743 N N . PRO A 1 95 ? 18.824 2.906 -15.312 1.00 92.75 95 PRO A N 1
ATOM 744 C CA . PRO A 1 95 ? 18.884 3.145 -13.866 1.00 92.75 95 PRO A CA 1
ATOM 745 C C . PRO A 1 95 ? 18.282 4.491 -13.434 1.00 92.75 95 PRO A C 1
ATOM 747 O O . PRO A 1 95 ? 17.674 4.605 -12.368 1.00 92.75 95 PRO A O 1
ATOM 750 N N . THR A 1 96 ? 18.415 5.520 -14.275 1.00 94.56 96 THR A N 1
ATOM 751 C CA . THR A 1 96 ? 17.866 6.857 -14.018 1.00 94.56 96 THR A CA 1
ATOM 752 C C . THR A 1 96 ? 16.339 6.837 -13.953 1.00 94.56 96 THR A C 1
ATOM 754 O O . THR A 1 96 ? 15.762 7.398 -13.023 1.00 94.56 96 THR A O 1
ATOM 757 N N . ILE A 1 97 ? 15.675 6.150 -14.891 1.00 95.00 97 ILE A N 1
ATOM 758 C CA . ILE A 1 97 ? 14.208 6.036 -14.903 1.00 95.00 97 ILE A CA 1
ATOM 759 C C . ILE A 1 97 ? 13.729 5.233 -13.688 1.00 95.00 97 ILE A C 1
ATOM 761 O O . ILE A 1 97 ? 12.765 5.640 -13.035 1.00 95.00 97 ILE A O 1
ATOM 765 N N . GLY A 1 98 ? 14.432 4.150 -13.337 1.00 95.25 98 GLY A N 1
ATOM 766 C CA . GLY A 1 98 ? 14.169 3.391 -12.111 1.00 95.25 98 GLY A CA 1
ATOM 767 C C . GLY A 1 98 ? 14.210 4.285 -10.871 1.00 95.25 98 GLY A C 1
ATOM 768 O O . GLY A 1 98 ? 13.259 4.327 -10.092 1.00 95.25 98 GLY A O 1
ATOM 769 N N . SER A 1 99 ? 15.257 5.102 -10.746 1.00 94.75 99 SER A N 1
ATOM 770 C CA . SER A 1 99 ? 15.428 6.039 -9.627 1.00 94.75 99 SER A CA 1
ATOM 771 C C . SER A 1 99 ? 14.297 7.071 -9.548 1.00 94.75 99 SER A C 1
ATOM 773 O O . SER A 1 99 ? 13.772 7.334 -8.465 1.00 94.75 99 SER A O 1
ATOM 775 N N . MET A 1 100 ? 13.863 7.616 -10.690 1.00 95.38 100 MET A N 1
ATOM 776 C CA . MET A 1 100 ? 12.722 8.539 -10.753 1.00 95.38 100 MET A CA 1
ATOM 777 C C . MET A 1 100 ? 11.412 7.872 -10.317 1.00 95.38 100 MET A C 1
ATOM 779 O O . MET A 1 100 ? 10.633 8.467 -9.572 1.00 95.38 100 MET A O 1
ATOM 783 N N . ARG A 1 101 ? 11.165 6.626 -10.742 1.00 94.88 101 ARG A N 1
ATOM 784 C CA . ARG A 1 101 ? 9.968 5.862 -10.360 1.00 94.88 101 ARG A CA 1
ATOM 785 C C . ARG A 1 101 ? 9.949 5.579 -8.857 1.00 94.88 101 ARG A C 1
ATOM 787 O O . ARG A 1 101 ? 8.920 5.788 -8.217 1.00 94.88 101 ARG A O 1
ATOM 794 N N . LEU A 1 102 ? 11.085 5.182 -8.283 1.00 95.81 102 LEU A N 1
ATOM 795 C CA . LEU A 1 102 ? 11.231 4.993 -6.837 1.00 95.81 102 LEU A CA 1
ATOM 796 C C . LEU A 1 102 ? 11.030 6.309 -6.069 1.00 95.81 102 LEU A C 1
ATOM 798 O O . LEU A 1 102 ? 10.367 6.320 -5.031 1.00 95.81 102 LEU A O 1
ATOM 802 N N . GLN A 1 103 ? 11.526 7.434 -6.593 1.00 95.94 103 GLN A N 1
ATOM 803 C CA . GLN A 1 103 ? 11.271 8.749 -6.003 1.00 95.94 103 GLN A CA 1
ATOM 804 C C . GLN A 1 103 ? 9.778 9.100 -6.016 1.00 95.94 103 GLN A C 1
ATOM 806 O O . GLN A 1 103 ? 9.242 9.521 -4.992 1.00 95.94 103 GLN A O 1
ATOM 811 N N . PHE A 1 104 ? 9.078 8.835 -7.122 1.00 95.25 104 PHE A N 1
ATOM 812 C CA . PHE A 1 104 ? 7.628 9.020 -7.193 1.00 95.25 104 PHE A CA 1
ATOM 813 C C . PHE A 1 104 ? 6.894 8.197 -6.123 1.00 95.25 104 PHE A C 1
ATOM 815 O O . PHE A 1 104 ? 6.000 8.718 -5.457 1.00 95.25 104 PHE A O 1
ATOM 822 N N . GLN A 1 105 ? 7.314 6.947 -5.885 1.00 96.06 105 GLN A N 1
ATOM 823 C CA . GLN A 1 105 ? 6.756 6.137 -4.796 1.00 96.06 105 GLN A CA 1
ATOM 824 C C . GLN A 1 105 ? 7.050 6.746 -3.414 1.00 96.06 105 GLN A C 1
ATOM 826 O O . GLN A 1 105 ? 6.146 6.824 -2.581 1.00 96.06 105 GLN A O 1
ATOM 831 N N . ARG A 1 106 ? 8.272 7.243 -3.156 1.00 96.81 106 ARG A N 1
ATOM 832 C CA . ARG A 1 106 ? 8.614 7.923 -1.883 1.00 96.81 106 ARG A CA 1
ATOM 833 C C . ARG A 1 106 ? 7.704 9.122 -1.612 1.00 96.81 106 ARG A C 1
ATOM 835 O O . ARG A 1 106 ? 7.239 9.305 -0.479 1.00 96.81 106 ARG A O 1
ATOM 842 N N . ASP A 1 107 ? 7.447 9.923 -2.639 1.00 97.19 107 ASP A N 1
ATOM 843 C CA . ASP A 1 107 ? 6.616 11.120 -2.535 1.00 97.19 107 ASP A CA 1
ATOM 844 C C . ASP A 1 107 ? 5.140 10.756 -2.351 1.00 97.19 107 ASP A C 1
ATOM 846 O O . ASP A 1 107 ? 4.457 11.345 -1.508 1.00 97.19 107 ASP A O 1
ATOM 850 N N . ALA A 1 108 ? 4.655 9.742 -3.075 1.00 96.94 108 ALA A N 1
ATOM 851 C CA . ALA A 1 108 ? 3.290 9.242 -2.952 1.00 96.94 108 ALA A CA 1
ATOM 852 C C . ALA A 1 108 ? 2.993 8.723 -1.539 1.00 96.94 108 ALA A C 1
ATOM 854 O O . ALA A 1 108 ? 1.974 9.099 -0.957 1.00 96.94 108 ALA A O 1
ATOM 855 N N . ILE A 1 109 ? 3.903 7.940 -0.947 1.00 97.44 109 ILE A N 1
ATOM 856 C CA . ILE A 1 109 ? 3.776 7.463 0.439 1.00 97.44 109 ILE A CA 1
ATOM 857 C C . ILE A 1 109 ? 3.793 8.630 1.427 1.00 97.44 109 ILE A C 1
ATOM 859 O O . ILE A 1 109 ? 2.970 8.679 2.340 1.00 97.44 109 ILE A O 1
ATOM 863 N N . SER A 1 110 ? 4.702 9.592 1.241 1.00 97.38 110 SER A N 1
ATOM 864 C CA . SER A 1 110 ? 4.783 10.769 2.114 1.00 97.38 110 SER A CA 1
ATOM 865 C C . SER A 1 110 ? 3.471 11.550 2.138 1.00 97.38 110 SER A C 1
ATOM 867 O O . SER A 1 110 ? 3.005 11.927 3.211 1.00 97.38 110 SER A O 1
ATOM 869 N N . LYS A 1 111 ? 2.866 11.755 0.965 1.00 97.38 111 LYS A N 1
ATOM 870 C CA . LYS A 1 111 ? 1.585 12.450 0.800 1.00 97.38 111 LYS A CA 1
ATOM 871 C C . LYS A 1 111 ? 0.405 11.638 1.338 1.00 97.38 111 LYS A C 1
ATOM 873 O O . LYS A 1 111 ? -0.432 12.184 2.051 1.00 97.38 111 LYS A O 1
ATOM 878 N N . ALA A 1 112 ? 0.373 10.330 1.077 1.00 97.12 112 ALA A N 1
ATOM 879 C CA . ALA A 1 112 ? -0.661 9.432 1.590 1.00 97.12 112 ALA A CA 1
ATOM 880 C C . ALA A 1 112 ? -0.701 9.412 3.125 1.00 97.12 112 ALA A C 1
ATOM 882 O O . ALA A 1 112 ? -1.760 9.594 3.717 1.00 97.12 112 ALA A O 1
ATOM 883 N N . LEU A 1 113 ? 0.458 9.267 3.777 1.00 96.44 113 LEU A N 1
ATOM 884 C CA . LEU A 1 113 ? 0.550 9.276 5.242 1.00 96.44 113 LEU A CA 1
ATOM 885 C C . LEU A 1 113 ? 0.287 10.660 5.858 1.00 96.44 113 LEU A C 1
ATOM 887 O O . LEU A 1 113 ? -0.024 10.744 7.043 1.00 96.44 113 LEU A O 1
ATOM 891 N N . ALA A 1 114 ? 0.395 11.731 5.069 1.00 95.75 114 ALA A N 1
ATOM 892 C CA . ALA A 1 114 ? 0.005 13.085 5.459 1.00 95.75 114 ALA A CA 1
ATOM 893 C C . ALA A 1 114 ? -1.487 13.387 5.205 1.00 95.75 114 ALA A C 1
ATOM 895 O O . ALA A 1 114 ? -1.913 14.520 5.409 1.00 95.75 114 ALA A O 1
ATOM 896 N N . GLY A 1 115 ? -2.275 12.412 4.733 1.00 94.81 115 GLY A N 1
ATOM 897 C CA . GLY A 1 115 ? -3.705 12.585 4.453 1.00 94.81 115 GLY A CA 1
ATOM 898 C C . GLY A 1 115 ? -4.016 13.304 3.137 1.00 94.81 115 GLY A C 1
ATOM 899 O O . GLY A 1 115 ? -5.156 13.684 2.902 1.00 94.81 115 GLY A O 1
ATOM 900 N N . THR A 1 116 ? -3.027 13.482 2.258 1.00 95.81 116 THR A N 1
ATOM 901 C CA . THR A 1 116 ? -3.186 14.143 0.950 1.00 95.81 116 THR A CA 1
ATOM 902 C C . THR A 1 116 ? -2.771 13.215 -0.200 1.00 95.81 116 THR A C 1
ATOM 904 O O . THR A 1 116 ? -1.905 13.574 -1.002 1.00 95.81 116 THR A O 1
ATOM 907 N N . PRO A 1 117 ? -3.320 11.984 -0.289 1.00 96.50 117 PRO A N 1
ATOM 908 C CA . PRO A 1 117 ? -2.847 10.993 -1.250 1.00 96.50 117 PRO A CA 1
ATOM 909 C C . PRO A 1 117 ? -2.958 11.505 -2.697 1.00 96.50 117 PRO A C 1
ATOM 911 O O . PRO A 1 117 ? -3.983 12.081 -3.072 1.00 96.50 117 PRO A O 1
ATOM 914 N N . PRO A 1 118 ? -1.943 11.273 -3.552 1.00 96.19 118 PRO A N 1
ATOM 915 C CA . PRO A 1 118 ? -2.128 11.421 -4.991 1.00 96.19 118 PRO A CA 1
ATOM 916 C C . PRO A 1 118 ? -3.169 10.411 -5.496 1.00 96.19 118 PRO A C 1
ATOM 918 O O . PRO A 1 118 ? -3.410 9.389 -4.859 1.00 96.19 118 PRO A O 1
ATOM 921 N N . LYS A 1 119 ? -3.707 10.631 -6.702 1.00 93.75 119 LYS A N 1
ATOM 922 C CA . LYS A 1 119 ? -4.699 9.756 -7.367 1.00 93.75 119 LYS A CA 1
ATOM 923 C C . LYS A 1 119 ? -4.166 8.375 -7.799 1.00 93.75 119 LYS A C 1
ATOM 925 O O . LYS A 1 119 ? -4.754 7.704 -8.640 1.00 93.75 119 LYS A O 1
ATOM 930 N N . GLN A 1 120 ? -3.045 7.938 -7.230 1.00 95.62 120 GLN A N 1
ATOM 931 C CA . GLN A 1 120 ? -2.516 6.590 -7.395 1.00 95.62 120 GLN A CA 1
ATOM 932 C C . GLN A 1 120 ? -3.302 5.622 -6.489 1.00 95.62 120 GLN A C 1
ATOM 934 O O . GLN A 1 120 ? -3.346 5.851 -5.279 1.00 95.62 120 GLN A O 1
ATOM 939 N N . PRO A 1 121 ? -3.824 4.495 -7.009 1.00 97.69 121 PRO A N 1
ATOM 940 C CA . PRO A 1 121 ? -4.610 3.528 -6.235 1.00 97.69 121 PRO A CA 1
ATOM 941 C C . PRO A 1 121 ? -3.952 3.066 -4.925 1.00 97.69 121 PRO A C 1
ATOM 943 O O . PRO A 1 121 ? -4.574 3.092 -3.867 1.00 97.69 121 PRO A O 1
ATOM 946 N N . ILE A 1 122 ? -2.667 2.700 -4.970 1.00 98.00 122 ILE A N 1
ATOM 947 C CA . ILE A 1 122 ? -1.924 2.224 -3.791 1.00 98.00 122 ILE A CA 1
ATOM 948 C C . ILE A 1 122 ? -1.854 3.316 -2.713 1.00 98.00 122 ILE A C 1
ATOM 950 O O . ILE A 1 122 ? 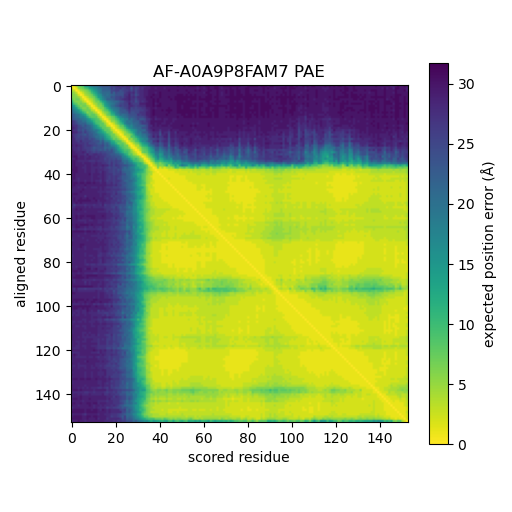-2.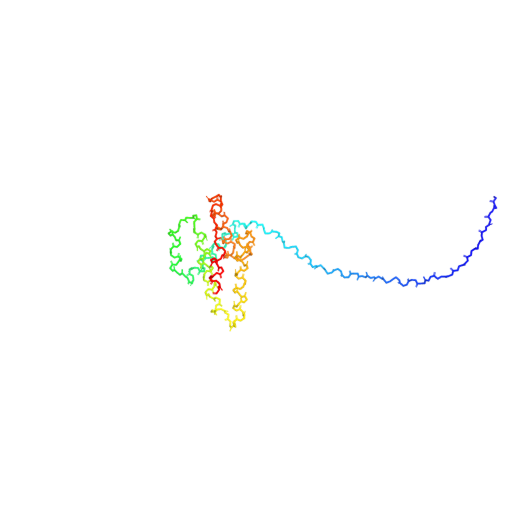060 3.037 -1.534 1.00 98.00 122 ILE A O 1
ATOM 954 N N . ALA A 1 123 ? -1.607 4.566 -3.116 1.00 97.94 123 ALA A N 1
ATOM 955 C CA . ALA A 1 123 ? -1.504 5.697 -2.202 1.00 97.94 123 ALA A CA 1
ATOM 956 C C . ALA A 1 123 ? -2.860 6.053 -1.574 1.00 97.94 123 ALA A C 1
ATOM 958 O O . ALA A 1 123 ? -2.927 6.303 -0.372 1.00 97.94 123 ALA A O 1
ATOM 959 N N . VAL A 1 124 ? -3.939 6.013 -2.364 1.00 98.31 124 VAL A N 1
ATOM 960 C CA . VAL A 1 124 ? -5.317 6.203 -1.883 1.00 98.31 124 VAL A CA 1
ATOM 961 C C . VAL A 1 124 ? -5.679 5.145 -0.842 1.00 98.31 124 VAL A C 1
ATOM 963 O O . VAL A 1 124 ? -6.115 5.485 0.258 1.00 98.31 124 VAL A O 1
ATOM 966 N N . LEU A 1 125 ? -5.455 3.863 -1.150 1.00 98.44 125 LEU A N 1
ATOM 967 C CA . LEU A 1 125 ? -5.792 2.777 -0.229 1.00 98.44 125 LEU A CA 1
ATOM 968 C C . LEU A 1 125 ? -4.948 2.835 1.051 1.00 98.44 125 LEU A C 1
ATOM 970 O O . LEU A 1 125 ? -5.462 2.577 2.139 1.00 98.44 125 LEU A O 1
ATOM 974 N N . LEU A 1 126 ? -3.669 3.209 0.937 1.00 98.12 126 LEU A N 1
ATOM 975 C CA . LEU A 1 126 ? -2.796 3.391 2.093 1.00 98.12 126 LEU A CA 1
ATOM 976 C C . LEU A 1 126 ? -3.263 4.543 2.989 1.00 98.12 126 LEU A C 1
ATOM 978 O O . LEU A 1 126 ? -3.276 4.383 4.207 1.00 98.12 126 LEU A O 1
ATOM 982 N N . ALA A 1 127 ? -3.653 5.681 2.411 1.00 97.88 127 ALA A N 1
ATOM 983 C CA . ALA A 1 127 ? -4.177 6.815 3.171 1.00 97.88 127 ALA A CA 1
ATOM 984 C C . ALA A 1 127 ? -5.472 6.445 3.907 1.00 97.88 127 ALA A C 1
ATOM 986 O O . ALA A 1 127 ? -5.573 6.680 5.109 1.00 97.88 127 ALA A O 1
ATOM 987 N N . HIS A 1 128 ? -6.403 5.769 3.225 1.00 97.69 128 HIS A N 1
ATOM 988 C CA . HIS A 1 128 ? -7.623 5.243 3.844 1.00 97.69 128 HIS A CA 1
ATOM 989 C C . HIS A 1 128 ? -7.308 4.291 5.012 1.00 97.69 128 HIS A C 1
ATOM 991 O O . HIS A 1 128 ? -7.863 4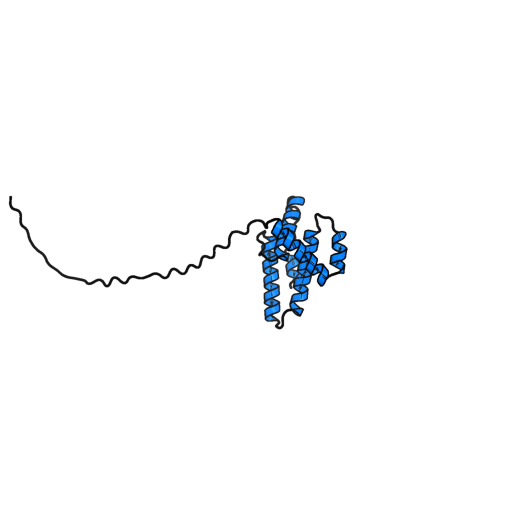.417 6.103 1.00 97.69 128 HIS A O 1
ATOM 997 N N . ALA A 1 129 ? -6.365 3.362 4.821 1.00 97.75 129 ALA A N 1
ATOM 998 C CA . ALA A 1 129 ? -5.941 2.446 5.877 1.00 97.75 129 ALA A CA 1
ATOM 999 C C . ALA A 1 129 ? -5.266 3.170 7.059 1.00 97.75 129 ALA A C 1
ATOM 1001 O O . ALA A 1 129 ? -5.427 2.757 8.210 1.00 97.75 129 ALA A O 1
ATOM 1002 N N . ALA A 1 130 ? -4.506 4.236 6.789 1.00 97.12 130 ALA A N 1
ATOM 1003 C CA . ALA A 1 130 ? -3.848 5.046 7.812 1.00 97.12 130 ALA A CA 1
ATOM 1004 C C . ALA A 1 130 ? -4.873 5.809 8.658 1.00 97.12 130 ALA A C 1
ATOM 1006 O O . ALA A 1 130 ? -4.786 5.803 9.887 1.00 97.12 130 ALA A O 1
ATOM 1007 N N . GLU A 1 131 ? -5.867 6.407 8.003 1.00 95.88 131 GLU A N 1
ATOM 1008 C CA . GLU A 1 131 ? -6.978 7.095 8.654 1.00 95.88 131 GLU A CA 1
ATOM 1009 C C . GLU A 1 131 ? -7.818 6.132 9.505 1.00 95.88 131 GLU A C 1
ATOM 1011 O O . GLU A 1 131 ? -8.095 6.418 10.671 1.00 95.88 131 GLU A O 1
ATOM 1016 N N . ASP A 1 132 ? -8.168 4.953 8.978 1.00 96.00 132 ASP A N 1
ATOM 1017 C CA . ASP A 1 132 ? -8.923 3.949 9.734 1.00 96.00 132 ASP A CA 1
ATOM 1018 C C . ASP A 1 132 ? -8.167 3.468 10.985 1.00 96.00 132 ASP A C 1
ATOM 1020 O O . ASP A 1 132 ? -8.759 3.334 12.062 1.00 96.00 132 ASP A O 1
ATOM 1024 N N . LEU A 1 133 ? -6.851 3.252 10.876 1.00 96.56 133 LEU A N 1
ATOM 1025 C CA . LEU A 1 133 ? -6.005 2.897 12.017 1.00 96.56 133 LEU A CA 1
ATOM 1026 C C . LEU A 1 133 ? -5.989 4.009 13.074 1.00 96.56 133 LEU A C 1
ATOM 1028 O O . LEU A 1 133 ? -6.177 3.733 14.264 1.00 96.56 133 LEU A O 1
ATOM 1032 N N . GLN A 1 134 ? -5.790 5.255 12.644 1.00 95.12 134 GLN A N 1
ATOM 1033 C CA . GLN A 1 134 ? -5.789 6.422 13.523 1.00 95.12 134 GLN A CA 1
ATOM 1034 C C . GLN A 1 134 ? -7.131 6.543 14.259 1.00 95.12 134 GLN A C 1
ATOM 1036 O O . GLN A 1 134 ? -7.154 6.683 15.484 1.00 95.12 134 GLN A O 1
ATOM 1041 N N . ARG A 1 135 ? -8.246 6.403 13.531 1.00 94.94 135 ARG A N 1
ATOM 1042 C CA . ARG A 1 135 ? -9.614 6.456 14.064 1.00 94.94 135 ARG A CA 1
ATOM 1043 C C . ARG A 1 135 ? -9.865 5.376 15.114 1.00 94.94 135 ARG A C 1
ATOM 1045 O O . ARG A 1 135 ? -10.349 5.679 16.199 1.00 94.94 135 ARG A O 1
ATOM 1052 N N . ARG A 1 136 ? -9.506 4.119 14.834 1.00 94.94 136 ARG A N 1
ATOM 1053 C CA . ARG A 1 136 ? -9.731 2.996 15.768 1.00 94.94 136 ARG A CA 1
ATOM 1054 C C . ARG A 1 136 ? -8.853 3.042 17.013 1.00 94.94 136 ARG A C 1
ATOM 1056 O O . ARG A 1 136 ? -9.246 2.516 18.048 1.00 94.94 136 ARG A O 1
ATOM 1063 N N . THR A 1 137 ? -7.663 3.626 16.910 1.00 95.81 137 THR A N 1
ATOM 1064 C CA . THR A 1 137 ? -6.711 3.700 18.029 1.00 95.81 137 THR A CA 1
ATOM 1065 C C . THR A 1 137 ? -6.782 5.019 18.789 1.00 95.81 137 THR A C 1
ATOM 1067 O O . THR A 1 137 ? -6.004 5.217 19.721 1.00 95.81 137 THR A O 1
ATOM 1070 N N . ASN A 1 138 ? -7.697 5.921 18.413 1.00 94.62 138 ASN A N 1
ATOM 1071 C CA . ASN A 1 138 ? -7.762 7.294 18.915 1.00 94.62 138 ASN A CA 1
ATOM 1072 C C . ASN A 1 138 ? -6.390 7.996 18.847 1.00 94.62 138 ASN A C 1
ATOM 1074 O O . ASN A 1 138 ? -5.947 8.653 19.786 1.00 94.62 138 ASN A O 1
ATOM 1078 N N . GLY A 1 139 ? -5.668 7.739 17.756 1.00 92.62 139 GLY A N 1
ATOM 1079 C CA . GLY A 1 139 ? -4.332 8.254 17.488 1.00 92.62 139 GLY A CA 1
ATOM 1080 C C . GLY A 1 139 ? -3.168 7.663 18.267 1.00 92.62 139 GLY A C 1
ATOM 1081 O O . GLY A 1 139 ? -2.046 8.150 18.134 1.00 92.62 139 GLY A O 1
ATOM 1082 N N . LYS A 1 140 ? -3.391 6.586 19.025 1.00 94.75 140 LYS A N 1
ATOM 1083 C CA . LYS A 1 140 ? -2.313 5.869 19.721 1.00 94.75 140 LYS A CA 1
ATOM 1084 C C . LYS A 1 140 ? -1.375 5.118 18.772 1.00 94.75 140 LYS A C 1
ATOM 1086 O O . LYS A 1 140 ? -0.274 4.755 19.180 1.00 94.75 140 LYS A O 1
ATOM 1091 N N . SER A 1 141 ? -1.780 4.843 17.531 1.00 94.12 141 SER A N 1
ATOM 1092 C CA . SER A 1 141 ? -0.950 4.116 16.562 1.00 94.12 141 SER A CA 1
ATOM 1093 C C . SER A 1 141 ? -1.050 4.702 15.158 1.00 94.12 141 SER A C 1
ATOM 1095 O O . SER A 1 141 ? -2.127 5.078 14.707 1.00 94.12 141 SER A O 1
ATOM 1097 N N . LYS A 1 142 ? 0.086 4.718 14.453 1.00 95.31 142 LYS A N 1
ATOM 1098 C CA . LYS A 1 142 ? 0.232 5.218 13.080 1.00 95.31 142 LYS A CA 1
ATOM 1099 C C . LYS A 1 142 ? 1.229 4.370 12.295 1.00 95.31 142 LYS A C 1
ATOM 1101 O O . LYS A 1 142 ? 2.086 3.713 12.887 1.00 95.31 142 LYS A O 1
ATOM 1106 N N . PHE A 1 143 ? 1.165 4.426 10.968 1.00 95.19 143 PHE A N 1
ATOM 1107 C CA . PHE A 1 143 ? 2.188 3.810 10.125 1.00 95.19 143 PHE A CA 1
ATOM 1108 C C . PHE A 1 143 ? 3.546 4.513 10.259 1.00 95.19 143 PHE A C 1
ATOM 1110 O O . PHE A 1 143 ? 3.632 5.735 10.397 1.00 95.19 143 PHE A O 1
ATOM 1117 N N . SER A 1 144 ? 4.626 3.732 10.175 1.00 95.69 144 SER A N 1
ATOM 1118 C CA . SER A 1 144 ? 5.993 4.256 10.195 1.00 95.69 144 SER A CA 1
ATOM 1119 C C . SER A 1 144 ? 6.424 4.703 8.799 1.00 95.69 144 SER A C 1
ATOM 1121 O O . SER A 1 144 ? 6.697 3.873 7.934 1.00 95.69 144 SER A O 1
ATOM 1123 N N . LYS A 1 145 ? 6.552 6.019 8.590 1.00 95.69 145 LYS A N 1
ATOM 1124 C CA . LYS A 1 145 ? 7.089 6.592 7.344 1.00 95.69 145 LYS A CA 1
ATOM 1125 C C . LYS A 1 145 ? 8.503 6.076 7.038 1.00 95.69 145 LYS A C 1
ATOM 1127 O O . LYS A 1 145 ? 8.804 5.727 5.899 1.00 95.69 145 LYS A O 1
ATOM 1132 N N . SER A 1 146 ? 9.354 5.970 8.058 1.00 96.69 146 SER A N 1
ATOM 1133 C CA . SER A 1 146 ? 10.734 5.492 7.908 1.00 96.69 146 SER A CA 1
ATOM 1134 C C . SER A 1 146 ? 10.811 4.047 7.411 1.00 96.69 146 SER A C 1
ATOM 1136 O O . SER A 1 146 ? 11.712 3.718 6.645 1.00 96.69 146 SER A O 1
ATOM 1138 N N . TRP A 1 147 ? 9.857 3.194 7.798 1.00 96.12 147 TRP A N 1
ATOM 1139 C CA . TRP A 1 147 ? 9.801 1.810 7.323 1.00 96.12 147 TRP A CA 1
ATOM 1140 C C . TRP A 1 147 ? 9.590 1.741 5.805 1.00 96.12 147 TRP A C 1
ATOM 1142 O O . TRP A 1 147 ? 10.343 1.058 5.117 1.00 96.12 147 TRP A O 1
ATOM 1152 N N . PHE A 1 148 ? 8.650 2.525 5.267 1.00 96.62 148 PHE A N 1
ATOM 1153 C CA . PHE A 1 148 ? 8.426 2.597 3.820 1.00 96.62 148 PHE A CA 1
ATOM 1154 C C . PHE A 1 148 ? 9.645 3.134 3.069 1.00 96.62 148 PHE A C 1
ATOM 1156 O O . PHE A 1 148 ? 10.026 2.580 2.043 1.00 96.62 148 PHE A O 1
ATOM 1163 N N . HIS A 1 149 ? 10.295 4.184 3.579 1.00 95.19 149 HIS A N 1
ATOM 1164 C CA . HIS A 1 149 ? 11.487 4.722 2.919 1.00 95.19 149 HIS A CA 1
ATOM 1165 C C . HIS A 1 149 ? 12.647 3.734 2.885 1.00 95.19 149 HIS A C 1
ATOM 1167 O O . HIS A 1 149 ? 13.374 3.722 1.897 1.00 95.19 149 HIS A O 1
ATOM 1173 N N . ARG A 1 150 ? 12.788 2.890 3.915 1.00 95.56 150 ARG A N 1
ATOM 1174 C CA . ARG A 1 150 ? 13.799 1.830 3.943 1.00 95.56 150 ARG A CA 1
ATOM 1175 C C . ARG A 1 150 ? 13.547 0.753 2.886 1.00 95.56 150 ARG A C 1
ATOM 1177 O O . ARG A 1 150 ? 14.510 0.199 2.386 1.00 95.56 150 ARG A O 1
ATOM 1184 N N . ILE A 1 151 ? 12.290 0.478 2.532 1.00 92.62 151 ILE A N 1
ATOM 1185 C CA . ILE A 1 151 ? 11.946 -0.481 1.464 1.00 92.62 151 ILE A CA 1
ATOM 1186 C C . ILE A 1 151 ? 12.297 0.062 0.075 1.00 92.62 151 ILE A C 1
ATOM 1188 O O . ILE A 1 151 ? 12.628 -0.709 -0.815 1.00 92.62 151 ILE A O 1
ATOM 1192 N N . ILE A 1 152 ? 12.224 1.381 -0.115 1.00 90.94 152 ILE A N 1
ATOM 1193 C CA . ILE A 1 152 ? 12.534 2.026 -1.401 1.00 90.94 152 ILE A CA 1
ATOM 1194 C C . ILE A 1 152 ? 14.049 2.278 -1.554 1.00 90.94 152 ILE A C 1
ATOM 1196 O O . ILE A 1 152 ? 14.499 2.711 -2.616 1.00 90.94 152 ILE A O 1
ATOM 1200 N N . SER A 1 153 ? 14.822 2.112 -0.475 1.00 75.88 153 SER A N 1
ATOM 1201 C CA . SER A 1 153 ? 16.234 2.495 -0.394 1.00 75.88 153 SER A CA 1
ATOM 1202 C C . SER A 1 153 ? 17.198 1.465 -0.947 1.00 75.88 153 SER A C 1
ATOM 1204 O O . SER A 1 153 ? 16.882 0.260 -0.907 1.00 75.88 153 SER A O 1
#